Protein AF-T2CYY9-F1 (afdb_monomer_lite)

Structure (mmCIF, N/CA/C/O backbone):
data_AF-T2CYY9-F1
#
_entry.id   AF-T2CYY9-F1
#
loop_
_atom_site.group_PDB
_atom_site.id
_atom_site.type_symbol
_atom_site.label_atom_id
_atom_site.label_alt_id
_atom_site.label_comp_id
_atom_site.label_asym_id
_atom_site.label_entity_id
_atom_site.label_seq_id
_atom_site.pdbx_PDB_ins_code
_atom_site.Cartn_x
_atom_site.Cartn_y
_atom_site.Cartn_z
_atom_site.occupancy
_atom_site.B_iso_or_equiv
_atom_site.auth_seq_id
_atom_site.auth_comp_id
_atom_site.auth_asym_id
_atom_site.auth_atom_id
_atom_site.pdbx_PDB_model_num
ATOM 1 N N . ARG A 1 1 ? -8.249 10.141 4.565 1.00 97.56 1 ARG A N 1
ATOM 2 C CA . ARG A 1 1 ? -9.560 9.735 5.130 1.00 97.56 1 ARG A CA 1
ATOM 3 C C . ARG A 1 1 ? -10.503 10.917 5.007 1.00 97.56 1 ARG A C 1
ATOM 5 O O . ARG A 1 1 ? -10.070 12.023 5.303 1.00 97.56 1 ARG A O 1
ATOM 12 N N . VAL A 1 2 ? -11.726 10.693 4.539 1.00 98.56 2 VAL A N 1
ATOM 13 C CA . VAL A 1 2 ? -12.717 11.752 4.297 1.00 98.56 2 VAL A CA 1
ATOM 14 C C . VAL A 1 2 ? -13.946 11.464 5.151 1.00 98.56 2 VAL A C 1
ATOM 16 O O . VAL A 1 2 ? -14.343 10.303 5.262 1.00 98.56 2 VAL A O 1
ATOM 19 N N . ASN A 1 3 ? -14.503 12.487 5.795 1.00 98.56 3 ASN A N 1
ATOM 20 C CA . ASN A 1 3 ? -15.784 12.384 6.485 1.00 98.56 3 ASN A CA 1
ATOM 21 C C . ASN A 1 3 ? -16.925 12.408 5.441 1.00 98.56 3 ASN A C 1
ATOM 23 O O . ASN A 1 3 ? -16.978 13.359 4.661 1.00 98.56 3 ASN A O 1
ATOM 27 N N . PRO A 1 4 ? -17.826 11.407 5.404 1.00 98.38 4 PRO A N 1
ATOM 28 C CA . PRO A 1 4 ? -18.883 11.333 4.392 1.00 98.38 4 PRO A CA 1
ATOM 29 C C . PRO A 1 4 ? -19.996 12.380 4.555 1.00 98.38 4 PRO A C 1
ATOM 31 O O . PRO A 1 4 ? -20.663 12.691 3.577 1.00 98.38 4 PRO A O 1
ATOM 34 N N . GLU A 1 5 ? -20.202 12.930 5.754 1.00 98.62 5 GLU A N 1
ATOM 35 C CA . GLU A 1 5 ? -21.242 13.932 6.026 1.00 98.62 5 GLU A CA 1
ATOM 36 C C . GLU A 1 5 ? -20.770 15.350 5.686 1.00 98.62 5 GLU A C 1
ATOM 38 O O . GLU A 1 5 ? -21.512 16.133 5.103 1.00 98.62 5 GLU A O 1
ATOM 43 N N . SER A 1 6 ? -19.528 15.688 6.052 1.00 98.44 6 SER A N 1
ATOM 44 C CA . SER A 1 6 ? -18.996 17.054 5.920 1.00 98.44 6 SER A CA 1
ATOM 45 C C . SER A 1 6 ? -18.009 17.245 4.772 1.00 98.44 6 SER A C 1
ATOM 47 O O . SER A 1 6 ? -17.651 18.376 4.455 1.00 98.44 6 SER A O 1
ATOM 49 N N . GLY A 1 7 ? -17.501 16.158 4.186 1.00 98.38 7 GLY A N 1
ATOM 50 C CA . GLY A 1 7 ? -16.444 16.202 3.175 1.00 98.38 7 GLY A CA 1
ATOM 51 C C . GLY A 1 7 ? -15.062 16.571 3.723 1.00 98.38 7 GLY A C 1
ATOM 52 O O . GLY A 1 7 ? -14.112 16.685 2.948 1.00 98.38 7 GLY A O 1
ATOM 53 N N . SER A 1 8 ? -14.901 16.742 5.041 1.00 98.56 8 SER A N 1
ATOM 54 C CA . SER A 1 8 ? -13.603 17.101 5.613 1.00 98.56 8 SER A CA 1
ATOM 55 C C . SER A 1 8 ? -12.569 15.996 5.377 1.00 98.56 8 SER A C 1
ATOM 57 O O . SER A 1 8 ? -12.825 14.809 5.602 1.00 98.56 8 SER A O 1
ATOM 59 N N . ALA A 1 9 ? -11.383 16.384 4.906 1.00 98.56 9 ALA A N 1
ATOM 60 C CA . ALA A 1 9 ? -10.315 15.464 4.545 1.00 98.56 9 ALA A CA 1
ATOM 61 C C . ALA A 1 9 ? -9.134 15.572 5.515 1.00 98.56 9 ALA A C 1
ATOM 63 O O . ALA A 1 9 ? -8.692 16.661 5.871 1.00 98.56 9 ALA A O 1
ATOM 64 N N . LYS A 1 10 ? -8.591 14.416 5.904 1.00 98.44 10 LYS A N 1
ATOM 65 C CA . LYS A 1 10 ? -7.336 14.297 6.650 1.00 98.44 10 LYS A CA 1
ATOM 66 C C . LYS A 1 10 ? -6.369 13.378 5.914 1.00 98.44 10 LYS A C 1
ATOM 68 O O . LYS A 1 10 ? -6.705 12.220 5.623 1.00 98.44 10 LYS A O 1
ATOM 73 N N . THR A 1 11 ? -5.147 13.856 5.703 1.00 98.62 11 THR A N 1
ATOM 74 C CA . THR A 1 11 ? -3.998 13.004 5.383 1.00 98.62 11 THR A CA 1
ATOM 75 C C . THR A 1 11 ? -3.635 12.211 6.633 1.00 98.62 11 THR A C 1
ATOM 77 O O . THR A 1 11 ? -3.124 12.764 7.600 1.00 98.62 11 THR A O 1
ATOM 80 N N . VAL A 1 12 ? -3.978 10.921 6.644 1.00 98.62 12 VAL A N 1
ATOM 81 C CA . VAL A 1 12 ? -3.671 10.021 7.772 1.00 98.62 12 VAL A CA 1
ATOM 82 C C . VAL A 1 12 ? -2.196 9.635 7.750 1.00 98.62 12 VAL A C 1
ATOM 84 O O . VAL A 1 12 ? -1.567 9.528 8.792 1.00 98.62 12 VAL A O 1
ATOM 87 N N . PHE A 1 13 ? -1.649 9.430 6.554 1.00 98.69 13 PHE A N 1
ATOM 88 C CA . PHE A 1 13 ? -0.273 9.013 6.343 1.00 98.69 13 PHE A CA 1
ATOM 89 C C . PHE A 1 13 ? 0.129 9.280 4.896 1.00 98.69 13 PHE A C 1
ATOM 91 O O . PHE A 1 13 ? -0.722 9.258 4.003 1.00 98.69 13 PHE A O 1
ATOM 98 N N . GLN A 1 14 ? 1.423 9.479 4.677 1.00 98.75 14 GLN A N 1
ATOM 99 C CA . GLN A 1 14 ? 2.041 9.514 3.360 1.00 98.75 14 GLN A CA 1
ATOM 100 C C . GLN A 1 14 ? 3.126 8.440 3.340 1.00 98.75 14 GLN A C 1
ATOM 102 O O . GLN A 1 14 ? 4.032 8.466 4.172 1.00 98.75 14 GLN A O 1
ATOM 107 N N . VAL A 1 15 ? 3.015 7.475 2.424 1.00 98.69 15 VAL A N 1
ATOM 108 C CA . VAL A 1 15 ? 4.024 6.419 2.281 1.00 98.69 15 VAL A CA 1
ATOM 109 C C . VAL A 1 15 ? 5.322 7.075 1.792 1.00 98.69 15 VAL A C 1
ATOM 111 O O . VAL A 1 15 ? 5.301 7.700 0.729 1.00 98.69 15 VAL A O 1
ATOM 114 N N . PRO A 1 16 ? 6.430 6.991 2.549 1.00 98.50 16 PRO A N 1
ATOM 115 C CA . PRO A 1 16 ? 7.681 7.625 2.154 1.00 98.50 16 PRO A CA 1
ATOM 116 C C . PRO A 1 16 ? 8.279 6.922 0.931 1.00 98.50 16 PRO A C 1
ATOM 118 O O . PRO A 1 16 ? 8.062 5.728 0.738 1.00 98.50 16 PRO A O 1
ATOM 121 N N . GLU A 1 17 ? 9.056 7.664 0.140 1.00 98.50 17 GLU A N 1
ATOM 122 C CA . GLU A 1 17 ? 9.879 7.138 -0.966 1.00 98.50 17 GLU A CA 1
ATOM 123 C C . GLU A 1 17 ? 9.109 6.472 -2.120 1.00 98.50 17 GLU A C 1
ATOM 125 O O . GLU A 1 17 ? 9.706 5.769 -2.937 1.00 98.50 17 GLU A O 1
ATOM 130 N N . ILE A 1 18 ? 7.799 6.716 -2.227 1.00 98.75 18 ILE A N 1
ATOM 131 C CA . ILE A 1 18 ? 7.042 6.346 -3.426 1.00 98.75 18 ILE A CA 1
ATOM 132 C C . ILE A 1 18 ? 7.634 7.073 -4.635 1.00 98.75 18 ILE A C 1
ATOM 134 O O . ILE A 1 18 ? 7.750 8.299 -4.643 1.00 98.75 18 ILE A O 1
ATOM 138 N N . VAL A 1 19 ? 7.975 6.298 -5.661 1.00 98.81 19 VAL A N 1
ATOM 139 C CA . VAL A 1 19 ? 8.369 6.801 -6.978 1.00 98.81 19 VAL A CA 1
ATOM 140 C C . VAL A 1 19 ? 7.132 6.805 -7.866 1.00 98.81 19 VAL A C 1
ATOM 142 O O . VAL A 1 19 ? 6.446 5.792 -7.976 1.00 98.81 19 VAL A O 1
ATOM 145 N N . SER A 1 20 ? 6.844 7.942 -8.489 1.00 98.62 20 SER A N 1
ATOM 146 C CA . SER A 1 20 ? 5.767 8.098 -9.464 1.00 98.62 20 SER A CA 1
ATOM 147 C C . SER A 1 20 ? 6.246 9.052 -10.548 1.00 98.62 20 SER A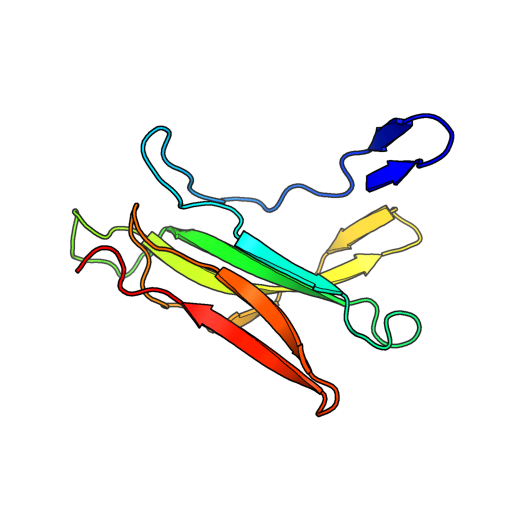 C 1
ATOM 149 O O . SER A 1 20 ? 6.800 10.110 -10.242 1.00 98.62 20 SER A O 1
ATOM 151 N N . ASP A 1 21 ? 6.079 8.646 -11.800 1.00 98.62 21 ASP A N 1
ATOM 152 C CA . ASP A 1 21 ? 6.452 9.433 -12.966 1.00 98.62 21 ASP A CA 1
ATOM 153 C C . ASP A 1 21 ? 5.230 10.198 -13.493 1.00 98.62 21 ASP A C 1
ATOM 155 O O . ASP A 1 21 ? 4.120 9.670 -13.520 1.00 98.62 21 ASP A O 1
ATOM 159 N N . ALA A 1 22 ? 5.420 11.441 -13.946 1.00 98.38 22 ALA A N 1
ATOM 160 C CA . ALA A 1 22 ? 4.317 12.269 -14.449 1.00 98.38 22 ALA A CA 1
ATOM 161 C C . ALA A 1 22 ? 3.646 11.691 -15.713 1.00 98.38 22 ALA A C 1
ATOM 163 O O . ALA A 1 22 ? 2.486 11.990 -15.988 1.00 98.38 22 ALA A O 1
ATOM 164 N N . ASP A 1 23 ? 4.381 10.880 -16.474 1.00 98.00 23 ASP A N 1
ATOM 165 C CA . ASP A 1 23 ? 3.949 10.166 -17.676 1.00 98.00 23 ASP A CA 1
ATOM 166 C C . ASP A 1 23 ? 3.641 8.679 -17.411 1.00 98.00 23 ASP A C 1
ATOM 168 O O . ASP A 1 23 ? 3.463 7.923 -18.361 1.00 98.00 23 ASP A O 1
ATOM 172 N N . GLY A 1 24 ? 3.605 8.245 -16.145 1.00 98.12 24 GLY A N 1
ATOM 173 C CA . GLY A 1 24 ? 3.469 6.840 -15.764 1.00 98.12 24 GLY A CA 1
ATOM 174 C C . GLY A 1 24 ? 2.192 6.499 -14.993 1.00 98.12 24 GLY A C 1
ATOM 175 O O . GLY A 1 24 ? 1.469 7.346 -14.475 1.00 98.12 24 GLY A O 1
ATOM 176 N N . GLN A 1 25 ? 1.942 5.197 -14.888 1.00 98.62 25 GLN A N 1
ATOM 177 C CA . GLN A 1 25 ? 0.893 4.563 -14.084 1.00 98.62 25 GLN A CA 1
ATOM 178 C C . GLN A 1 25 ? 1.443 3.992 -12.762 1.00 98.62 25 GLN A C 1
ATOM 180 O O . GLN A 1 25 ? 0.753 3.250 -12.062 1.00 98.62 25 GLN A O 1
ATOM 185 N N . ASN A 1 26 ? 2.704 4.286 -12.437 1.00 98.62 26 ASN A N 1
ATOM 186 C CA . ASN A 1 26 ? 3.397 3.840 -11.233 1.00 98.62 26 ASN A CA 1
ATOM 187 C C . ASN A 1 26 ? 3.198 4.808 -10.052 1.00 98.62 26 ASN A C 1
ATOM 189 O O . ASN A 1 26 ? 2.816 5.968 -10.215 1.00 98.62 26 ASN A O 1
ATOM 193 N N . GLY A 1 27 ? 3.446 4.326 -8.834 1.00 98.81 27 GLY A N 1
ATOM 194 C CA . GLY A 1 27 ? 3.205 5.091 -7.610 1.00 98.81 27 GLY A CA 1
ATOM 195 C C . GLY A 1 27 ? 2.688 4.218 -6.474 1.00 98.81 27 GLY A C 1
ATOM 196 O O . GLY A 1 27 ? 3.071 3.057 -6.343 1.00 98.81 27 GLY A O 1
ATOM 197 N N . LEU A 1 28 ? 1.813 4.776 -5.635 1.00 98.88 28 LEU A N 1
ATOM 198 C CA . LEU A 1 28 ? 1.050 4.001 -4.655 1.00 98.88 28 LEU A CA 1
ATOM 199 C C . LEU A 1 28 ? -0.124 3.310 -5.364 1.00 98.88 28 LEU A C 1
ATOM 201 O O . LEU A 1 28 ? -0.906 3.978 -6.034 1.00 98.88 28 LEU A O 1
ATOM 205 N N . LEU A 1 29 ? -0.250 1.993 -5.202 1.00 98.88 29 LEU A N 1
ATOM 206 C CA . LEU A 1 29 ? -1.185 1.164 -5.964 1.00 98.88 29 LEU A CA 1
ATOM 207 C C . LEU A 1 29 ? -2.141 0.401 -5.038 1.00 98.88 29 LEU A C 1
ATOM 209 O O . LEU A 1 29 ? -3.209 0.901 -4.685 1.00 98.88 29 LEU A O 1
ATOM 213 N N . GLY A 1 30 ? -1.773 -0.817 -4.640 1.00 98.81 30 GLY A N 1
ATOM 214 C CA . GLY A 1 30 ? -2.612 -1.678 -3.819 1.00 98.81 30 GLY A CA 1
ATOM 215 C C . GLY A 1 30 ? -2.943 -1.027 -2.485 1.00 98.81 30 GLY A C 1
ATOM 216 O O . GLY A 1 30 ? -2.094 -0.374 -1.882 1.00 98.81 30 GLY A O 1
ATOM 217 N N . PHE A 1 31 ? -4.172 -1.227 -2.015 1.00 98.88 31 PHE A N 1
ATOM 218 C CA . PHE A 1 31 ? -4.617 -0.770 -0.704 1.00 98.88 31 PHE A CA 1
ATOM 219 C C . PHE A 1 31 ? -5.760 -1.651 -0.193 1.00 98.88 31 PHE A C 1
ATOM 221 O O . PHE A 1 31 ? -6.835 -1.692 -0.791 1.00 98.88 31 PHE A O 1
ATOM 228 N N . ALA A 1 32 ? -5.538 -2.334 0.929 1.00 98.94 32 ALA A N 1
ATOM 229 C CA . ALA A 1 32 ? -6.564 -3.103 1.623 1.00 98.94 32 ALA A CA 1
ATOM 230 C C . ALA A 1 32 ? -6.394 -3.016 3.141 1.00 98.94 32 ALA A C 1
ATOM 232 O O . ALA A 1 32 ? -5.278 -3.007 3.660 1.00 98.94 32 ALA A O 1
ATOM 233 N N . PHE A 1 33 ? -7.514 -3.017 3.858 1.00 98.88 33 PHE A N 1
ATOM 234 C CA . PHE A 1 33 ? -7.534 -3.292 5.290 1.00 98.88 33 PHE A CA 1
ATOM 235 C C . PHE A 1 33 ? -7.528 -4.802 5.529 1.00 98.88 33 PHE A C 1
ATOM 237 O O . PHE A 1 33 ? -8.073 -5.565 4.729 1.00 98.88 33 PHE A O 1
ATOM 244 N N . HIS A 1 34 ? -6.957 -5.237 6.650 1.00 98.75 34 HIS A N 1
ATOM 245 C CA . HIS A 1 34 ? -7.218 -6.585 7.147 1.00 98.75 34 HIS A CA 1
ATOM 246 C C . HIS A 1 34 ? -8.731 -6.774 7.392 1.00 98.75 34 HIS A C 1
ATOM 248 O O . HIS A 1 34 ? -9.351 -5.868 7.957 1.00 98.75 34 HIS A O 1
ATOM 254 N N . PRO A 1 35 ? -9.340 -7.920 7.024 1.00 98.62 35 PRO A N 1
ATOM 255 C CA . PRO A 1 35 ? -10.785 -8.131 7.171 1.00 98.62 35 PRO A CA 1
ATOM 256 C C . PRO A 1 35 ? -11.250 -8.084 8.634 1.00 98.62 35 PRO A C 1
ATOM 258 O O . PRO A 1 35 ? -12.310 -7.543 8.930 1.00 98.62 35 PRO A O 1
ATOM 261 N N . ASP A 1 36 ? -10.428 -8.574 9.564 1.00 98.38 36 ASP A N 1
ATOM 262 C CA . ASP A 1 36 ? -10.632 -8.410 11.008 1.00 98.38 36 ASP A CA 1
ATOM 263 C C . ASP A 1 36 ? -9.764 -7.277 11.583 1.00 98.38 36 ASP A C 1
ATOM 265 O O . ASP A 1 36 ? -8.813 -7.506 12.334 1.00 98.38 36 ASP A O 1
ATOM 269 N N . PHE A 1 37 ? -10.048 -6.039 11.177 1.00 98.50 37 PHE A N 1
ATOM 270 C CA . PHE A 1 37 ? -9.226 -4.876 11.533 1.00 98.50 37 PHE A CA 1
ATOM 271 C C . PHE A 1 37 ? -9.226 -4.551 13.036 1.00 98.50 37 PHE A C 1
ATOM 273 O O . PHE A 1 37 ? -8.300 -3.916 13.539 1.00 98.50 37 PHE A O 1
ATOM 280 N N . LYS A 1 38 ? -10.259 -4.983 13.773 1.00 98.06 38 LYS A N 1
ATOM 281 C CA . LYS A 1 38 ? -10.380 -4.723 15.214 1.00 98.06 38 LYS A CA 1
ATOM 282 C C . LYS A 1 38 ? -9.288 -5.440 16.009 1.00 98.06 38 LYS A C 1
ATOM 284 O O . LYS A 1 38 ? -8.748 -4.852 16.943 1.00 98.06 38 LYS A O 1
ATOM 289 N N . HIS A 1 39 ? -8.975 -6.680 15.639 1.00 98.31 39 HIS A N 1
ATOM 290 C CA . HIS A 1 39 ? -7.936 -7.473 16.300 1.00 98.31 39 HIS A CA 1
ATOM 291 C C . HIS A 1 39 ? -6.601 -7.422 15.548 1.00 98.31 39 HIS A C 1
ATOM 293 O O . HIS A 1 39 ? -5.547 -7.581 16.156 1.00 98.31 39 HIS A O 1
ATOM 299 N N . ASN A 1 40 ? -6.634 -7.134 14.244 1.00 98.38 40 ASN A N 1
ATOM 300 C CA . ASN A 1 40 ? -5.463 -7.057 13.377 1.00 98.38 40 ASN A CA 1
ATOM 301 C C . ASN A 1 40 ? -5.465 -5.702 12.649 1.00 98.38 40 ASN A C 1
ATOM 303 O O . ASN A 1 40 ? -5.898 -5.638 11.497 1.00 98.38 40 ASN A O 1
ATOM 307 N N . PRO A 1 41 ? -5.022 -4.603 13.290 1.00 98.50 41 PRO A N 1
ATOM 308 C CA . PRO A 1 41 ? -5.128 -3.248 12.746 1.00 98.50 41 PRO A CA 1
ATOM 309 C C . PRO A 1 41 ? -4.080 -2.996 11.653 1.00 98.50 41 PRO A C 1
ATOM 311 O O . PRO A 1 41 ? -3.237 -2.107 11.759 1.00 98.50 41 PRO A O 1
ATOM 314 N N . TYR A 1 42 ? -4.102 -3.806 10.599 1.00 98.88 42 TYR A N 1
ATOM 315 C CA . TYR A 1 42 ? -3.154 -3.765 9.500 1.00 98.88 42 TYR A CA 1
ATOM 316 C C . TYR A 1 42 ? -3.783 -3.193 8.240 1.00 98.88 42 TYR A C 1
ATOM 318 O O . TYR A 1 42 ? -4.930 -3.495 7.899 1.00 98.88 42 TYR A O 1
ATOM 326 N N . ILE A 1 43 ? -2.979 -2.421 7.517 1.00 98.88 43 ILE A N 1
ATOM 327 C CA . ILE A 1 43 ? -3.202 -2.164 6.098 1.00 98.88 43 ILE A CA 1
ATOM 328 C C . ILE A 1 43 ? -2.116 -2.846 5.284 1.00 98.88 43 ILE A C 1
ATOM 330 O O . ILE A 1 43 ? -0.976 -2.988 5.731 1.00 98.88 43 ILE A O 1
ATOM 334 N N . TYR A 1 44 ? -2.486 -3.226 4.074 1.00 98.94 44 TYR A N 1
ATOM 335 C CA . TYR A 1 44 ? -1.613 -3.790 3.064 1.00 98.94 44 TYR A CA 1
ATOM 336 C C . TYR A 1 44 ? -1.611 -2.835 1.887 1.00 98.94 44 TYR A C 1
ATOM 338 O O . TYR A 1 44 ? -2.678 -2.440 1.414 1.00 98.94 44 TYR A O 1
ATOM 346 N N . ILE A 1 45 ? -0.421 -2.466 1.433 1.00 98.94 45 ILE A N 1
ATOM 347 C CA . ILE A 1 45 ? -0.240 -1.661 0.235 1.00 98.94 45 ILE A CA 1
ATOM 348 C C . ILE A 1 45 ? 0.640 -2.381 -0.766 1.00 98.94 45 ILE A C 1
ATOM 350 O O . ILE A 1 45 ? 1.428 -3.249 -0.389 1.00 98.94 45 ILE A O 1
ATOM 354 N N . SER A 1 46 ? 0.537 -1.983 -2.028 1.00 98.94 46 SER A N 1
ATOM 355 C CA . SER A 1 46 ? 1.657 -2.113 -2.949 1.00 98.94 46 SER A CA 1
ATOM 356 C C . SER A 1 46 ? 2.073 -0.737 -3.448 1.00 98.94 46 SER A C 1
ATOM 358 O O . SER A 1 46 ? 1.255 0.181 -3.523 1.00 98.94 46 SER A O 1
ATOM 360 N N . GLY A 1 47 ? 3.352 -0.572 -3.756 1.00 98.88 47 GLY A N 1
ATOM 361 C CA . GLY A 1 47 ? 3.843 0.679 -4.312 1.00 98.88 47 GLY A CA 1
ATOM 362 C C . GLY A 1 47 ? 5.149 0.513 -5.059 1.00 98.88 47 GLY A C 1
ATOM 363 O O . GLY A 1 47 ? 5.855 -0.481 -4.879 1.00 98.88 47 GLY A O 1
ATOM 364 N N . THR A 1 48 ? 5.444 1.494 -5.899 1.00 98.94 48 THR A N 1
ATOM 365 C CA . THR A 1 48 ? 6.690 1.593 -6.650 1.00 98.94 48 THR A CA 1
ATOM 366 C C . THR A 1 48 ? 7.757 2.279 -5.806 1.00 98.94 48 THR A C 1
ATOM 368 O O . THR A 1 48 ? 7.564 3.388 -5.308 1.00 98.94 48 THR A O 1
ATOM 371 N N . PHE A 1 49 ? 8.899 1.613 -5.668 1.00 98.88 49 PHE A N 1
ATOM 372 C CA . PHE A 1 49 ? 10.075 2.094 -4.951 1.00 98.88 49 PHE A CA 1
ATOM 373 C C . PHE A 1 49 ? 11.308 1.907 -5.831 1.00 98.88 49 PHE A C 1
ATOM 375 O O . PHE A 1 49 ? 11.338 1.036 -6.703 1.00 98.88 49 PHE A O 1
ATOM 382 N N . LYS A 1 50 ? 12.366 2.677 -5.575 1.00 98.75 50 LYS A N 1
ATOM 383 C CA . LYS A 1 50 ? 13.648 2.466 -6.251 1.00 98.75 50 LYS A CA 1
ATOM 384 C C . LYS A 1 50 ? 14.168 1.049 -5.979 1.00 98.75 50 LYS A C 1
ATOM 386 O O . LYS A 1 50 ? 14.132 0.567 -4.844 1.00 98.75 50 LYS A O 1
ATOM 391 N N . ASN A 1 51 ? 14.682 0.380 -7.008 1.00 98.69 51 ASN A N 1
ATOM 392 C CA . ASN A 1 51 ? 15.375 -0.892 -6.850 1.00 98.69 51 ASN A CA 1
ATOM 393 C C . ASN A 1 51 ? 16.892 -0.649 -6.796 1.00 98.69 51 ASN A C 1
ATOM 395 O O . ASN A 1 51 ? 17.509 -0.439 -7.839 1.00 98.69 51 ASN A O 1
ATOM 399 N N . PRO A 1 52 ? 17.534 -0.703 -5.612 1.00 97.69 52 PRO A N 1
ATOM 400 C CA . PRO A 1 52 ? 18.974 -0.465 -5.500 1.00 97.69 52 PRO A CA 1
ATOM 401 C C . PRO A 1 52 ? 19.820 -1.548 -6.185 1.00 97.69 52 PRO A C 1
ATOM 403 O O . PRO A 1 52 ? 21.017 -1.353 -6.367 1.00 97.69 52 PRO A O 1
ATOM 406 N N . LYS A 1 53 ? 19.215 -2.687 -6.548 1.00 97.81 53 LYS A N 1
ATOM 407 C CA . LYS A 1 53 ? 19.868 -3.789 -7.264 1.00 97.81 53 LYS A CA 1
ATOM 408 C C . LYS A 1 53 ? 19.623 -3.748 -8.773 1.00 97.81 53 LYS A C 1
ATOM 410 O O . LYS A 1 53 ? 20.142 -4.617 -9.468 1.00 97.81 53 LYS A O 1
ATOM 415 N N . SER A 1 54 ? 18.823 -2.803 -9.279 1.00 97.44 54 SER A N 1
ATOM 416 C CA . SER A 1 54 ? 18.582 -2.729 -10.719 1.00 97.44 54 SER A CA 1
ATOM 417 C C . SER A 1 54 ? 19.854 -2.309 -11.449 1.00 97.44 54 SER A C 1
ATOM 419 O O . SER A 1 54 ? 20.505 -1.328 -11.088 1.00 97.44 54 SER A O 1
ATOM 42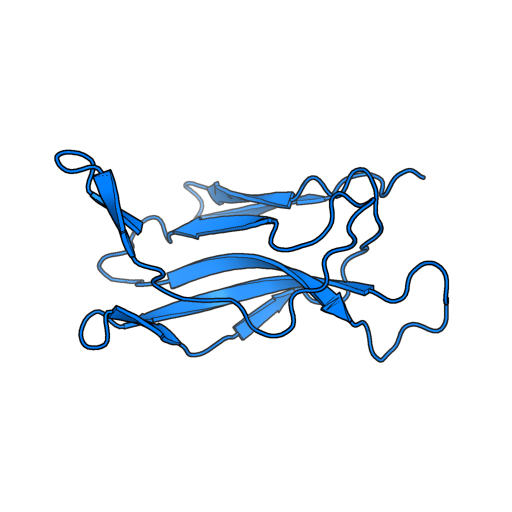1 N N . THR A 1 55 ? 20.202 -3.074 -12.479 1.00 97.00 55 THR A N 1
ATOM 422 C CA . THR A 1 55 ? 21.266 -2.758 -13.436 1.00 97.00 55 THR A CA 1
ATOM 423 C C . THR A 1 55 ? 20.709 -2.209 -14.751 1.00 97.00 55 THR A C 1
ATOM 425 O O . THR A 1 55 ? 21.473 -1.670 -15.551 1.00 97.00 55 THR A O 1
ATOM 428 N N . ASP A 1 56 ? 19.393 -2.310 -14.962 1.00 96.12 56 ASP A N 1
ATOM 429 C CA . ASP A 1 56 ? 18.690 -1.777 -16.126 1.00 96.12 56 ASP A CA 1
ATOM 430 C C . ASP A 1 56 ? 18.203 -0.353 -15.827 1.00 96.12 56 ASP A C 1
ATOM 432 O O . ASP A 1 56 ? 17.400 -0.119 -14.921 1.00 96.12 56 ASP A O 1
ATOM 436 N N . LYS A 1 57 ? 18.704 0.615 -16.599 1.00 95.25 57 LYS A N 1
ATOM 437 C CA . LYS A 1 57 ? 18.337 2.029 -16.452 1.00 95.25 57 LYS A CA 1
ATOM 438 C C . LYS A 1 57 ? 16.906 2.314 -16.906 1.00 95.25 57 LYS A C 1
ATOM 440 O O . LYS A 1 57 ? 16.319 3.267 -16.404 1.00 95.25 57 LYS A O 1
ATOM 445 N N . GLU A 1 58 ? 16.355 1.493 -17.798 1.00 96.31 58 GLU A N 1
ATOM 446 C CA . GLU A 1 58 ? 14.979 1.626 -18.288 1.00 96.31 58 GLU A CA 1
ATOM 447 C C . GLU A 1 58 ? 13.961 1.064 -17.285 1.00 96.31 58 GLU A C 1
ATOM 449 O O . GLU A 1 58 ? 12.794 1.448 -17.296 1.00 96.31 58 GLU A O 1
ATOM 454 N N . LEU A 1 59 ? 14.402 0.184 -16.377 1.00 97.12 59 LEU A N 1
ATOM 455 C CA . LEU A 1 59 ? 13.589 -0.399 -15.307 1.00 97.12 59 LEU A CA 1
ATOM 456 C C . LEU A 1 59 ? 14.276 -0.222 -13.936 1.00 97.12 59 LEU A C 1
ATOM 458 O O . LEU A 1 59 ? 14.702 -1.195 -13.303 1.00 97.12 59 LEU A O 1
ATOM 462 N N . PRO A 1 60 ? 14.397 1.020 -13.428 1.00 98.44 60 PRO A N 1
ATOM 463 C CA . PRO A 1 60 ? 15.160 1.310 -12.210 1.00 98.44 60 PRO A CA 1
ATOM 464 C C . PRO A 1 60 ? 14.400 0.987 -10.911 1.00 98.44 60 PRO A C 1
ATOM 466 O O . PRO A 1 60 ? 14.950 1.118 -9.813 1.00 98.44 60 PRO A O 1
ATOM 469 N N . ASN A 1 61 ? 13.129 0.597 -11.013 1.00 98.81 61 ASN A N 1
ATOM 470 C CA . ASN A 1 61 ? 12.201 0.493 -9.893 1.00 98.81 61 ASN A CA 1
ATOM 471 C C . ASN A 1 61 ? 11.800 -0.961 -9.606 1.00 98.81 61 ASN A C 1
ATOM 473 O O . ASN A 1 61 ? 12.066 -1.880 -10.374 1.00 98.81 61 ASN A O 1
ATOM 477 N N . GLN A 1 62 ? 11.159 -1.162 -8.462 1.00 98.88 62 GLN A N 1
ATOM 478 C CA . GLN A 1 62 ? 10.513 -2.404 -8.051 1.00 98.88 62 GLN A CA 1
ATOM 479 C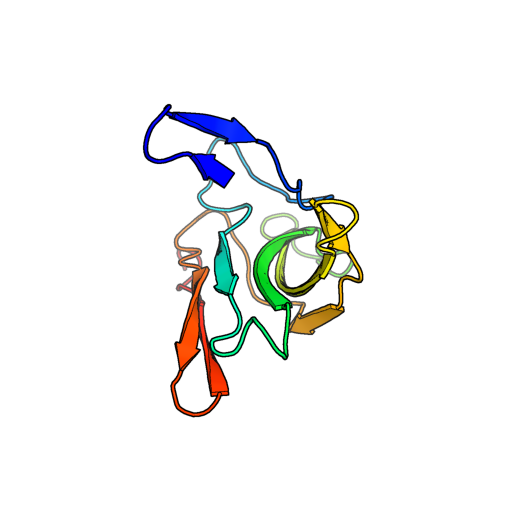 C . GLN A 1 62 ? 9.153 -2.080 -7.444 1.00 98.88 62 GLN A C 1
ATOM 481 O O . GLN A 1 62 ? 8.968 -1.020 -6.839 1.00 98.88 62 GLN A O 1
ATOM 486 N N . THR A 1 63 ? 8.223 -3.022 -7.528 1.00 98.94 63 THR A N 1
ATOM 487 C CA . THR A 1 63 ? 7.020 -2.991 -6.702 1.00 98.94 63 THR A CA 1
ATOM 488 C C . THR A 1 63 ? 7.273 -3.748 -5.399 1.00 98.94 63 THR A C 1
ATOM 490 O O . THR A 1 63 ? 7.893 -4.813 -5.380 1.00 98.94 63 THR A O 1
ATOM 493 N N . ILE A 1 64 ? 6.791 -3.193 -4.288 1.00 98.94 64 ILE A N 1
ATOM 494 C CA . ILE A 1 64 ? 6.837 -3.832 -2.970 1.00 98.94 64 ILE A CA 1
ATOM 495 C C . ILE A 1 64 ? 5.417 -3.935 -2.430 1.00 98.94 64 ILE A C 1
ATOM 497 O O . ILE A 1 64 ? 4.711 -2.930 -2.374 1.00 98.94 64 ILE A O 1
ATOM 501 N N . ILE A 1 65 ? 5.017 -5.134 -1.998 1.00 98.94 65 ILE A N 1
ATOM 502 C CA . ILE A 1 65 ? 3.835 -5.352 -1.162 1.00 98.94 65 ILE A CA 1
ATOM 503 C C . ILE A 1 65 ? 4.273 -5.219 0.297 1.00 98.94 65 ILE A C 1
ATOM 505 O O . ILE A 1 65 ? 5.108 -5.990 0.776 1.00 98.94 65 ILE A O 1
ATOM 509 N N . ARG A 1 66 ? 3.706 -4.249 1.013 1.00 98.94 66 ARG A N 1
ATOM 510 C CA . ARG A 1 66 ? 4.110 -3.866 2.371 1.00 98.94 66 ARG A CA 1
ATOM 511 C C . ARG A 1 66 ? 2.906 -3.801 3.298 1.00 98.94 66 ARG A C 1
ATOM 513 O O . ARG A 1 66 ? 1.832 -3.345 2.916 1.00 98.94 66 ARG A O 1
ATOM 520 N N . ARG A 1 67 ? 3.100 -4.217 4.546 1.00 98.88 67 ARG A N 1
ATOM 521 C CA . ARG A 1 67 ? 2.129 -4.058 5.629 1.00 98.88 67 ARG A CA 1
ATOM 522 C C . ARG A 1 67 ? 2.512 -2.878 6.517 1.00 98.88 67 ARG A C 1
ATOM 524 O O . ARG A 1 67 ? 3.685 -2.727 6.850 1.00 98.88 67 ARG A O 1
ATOM 531 N N . TYR A 1 68 ? 1.524 -2.112 6.967 1.00 98.94 68 TYR A N 1
ATOM 532 C CA . TYR A 1 68 ? 1.662 -1.161 8.073 1.00 98.94 68 TYR A CA 1
ATOM 533 C C . TYR A 1 68 ? 0.675 -1.490 9.190 1.00 98.94 68 TYR A C 1
ATOM 535 O O . TYR A 1 68 ? -0.363 -2.107 8.954 1.00 98.94 68 TYR A O 1
ATOM 543 N N . THR A 1 69 ? 0.986 -1.043 10.404 1.00 98.88 69 THR A N 1
ATOM 544 C CA . THR A 1 69 ? 0.091 -1.119 11.564 1.00 98.88 69 THR A CA 1
ATOM 545 C C . THR A 1 69 ? -0.533 0.246 11.811 1.00 98.88 69 THR A C 1
ATOM 547 O O . THR A 1 69 ? 0.171 1.249 11.860 1.00 98.88 69 THR A O 1
ATOM 550 N N . TYR A 1 70 ? -1.852 0.299 11.958 1.00 98.81 70 TYR A N 1
ATOM 551 C CA . TYR A 1 70 ? -2.566 1.508 12.340 1.00 98.81 70 TYR A CA 1
ATOM 552 C C . TYR A 1 70 ? -2.481 1.726 13.845 1.00 98.81 70 TYR A C 1
ATOM 554 O O . TYR A 1 70 ? -2.813 0.838 14.633 1.00 98.81 70 TYR A O 1
ATOM 562 N N . ASN A 1 71 ? -2.098 2.934 14.240 1.00 98.56 71 ASN A N 1
ATOM 563 C CA . ASN A 1 71 ? -2.099 3.358 15.627 1.00 98.56 71 ASN A CA 1
ATOM 564 C C . ASN A 1 71 ? -3.265 4.324 15.854 1.00 98.56 71 ASN A C 1
ATOM 566 O O . ASN A 1 71 ? -3.259 5.460 15.383 1.00 98.56 71 ASN A O 1
ATOM 570 N N . LYS A 1 72 ? -4.285 3.867 16.589 1.00 97.81 72 LYS A N 1
ATOM 571 C CA . LYS A 1 72 ? -5.489 4.663 16.866 1.00 97.81 72 LYS A CA 1
ATOM 572 C C . LYS A 1 72 ? -5.201 5.888 17.740 1.00 97.81 72 LYS A C 1
ATOM 574 O O . LYS A 1 72 ? -5.894 6.888 17.598 1.00 97.81 72 LYS A O 1
ATOM 579 N N . THR A 1 73 ? -4.209 5.812 18.627 1.00 98.25 73 THR A N 1
ATOM 580 C CA . THR A 1 73 ? -3.868 6.900 19.554 1.00 98.25 73 THR A CA 1
ATOM 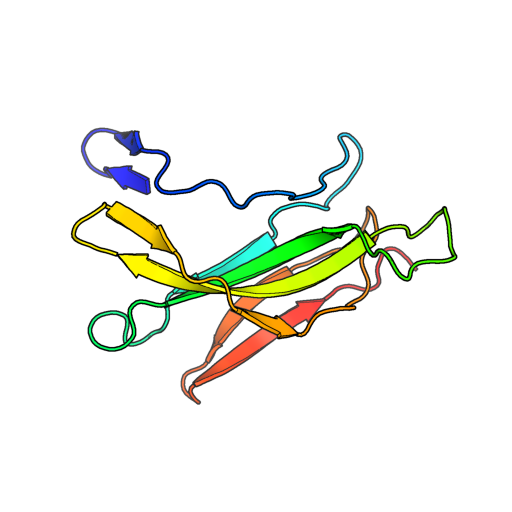581 C C . THR A 1 73 ? -3.241 8.078 18.817 1.00 98.25 73 THR A C 1
ATOM 583 O O . THR A 1 73 ? -3.578 9.224 19.092 1.0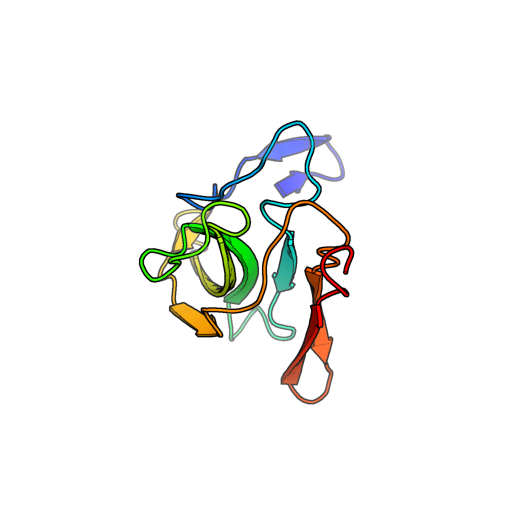0 98.25 73 THR A O 1
ATOM 586 N N . THR A 1 74 ? -2.354 7.802 17.861 1.00 98.12 74 THR A N 1
ATOM 587 C CA . THR A 1 74 ? -1.671 8.829 17.058 1.00 98.12 74 THR A CA 1
ATOM 588 C C . THR A 1 74 ? -2.368 9.116 15.725 1.00 98.12 74 THR A C 1
ATOM 590 O O . THR A 1 74 ? -2.022 10.084 15.052 1.00 98.12 74 THR A O 1
ATOM 593 N N . ASP A 1 75 ? -3.369 8.310 15.357 1.00 98.25 75 ASP A N 1
ATOM 594 C CA . ASP A 1 75 ? -4.139 8.404 14.112 1.00 98.25 75 ASP A CA 1
ATOM 595 C C . ASP A 1 75 ? -3.243 8.443 12.861 1.00 98.25 75 ASP A C 1
ATOM 597 O O . ASP A 1 75 ? -3.382 9.310 11.995 1.00 98.25 75 ASP A O 1
ATOM 601 N N . THR A 1 76 ? -2.300 7.498 12.796 1.00 98.56 76 THR A N 1
ATOM 602 C CA . THR A 1 76 ? -1.355 7.315 11.684 1.00 98.56 76 THR A CA 1
ATOM 603 C C . THR A 1 76 ? -0.992 5.837 11.496 1.00 98.56 76 THR A C 1
ATOM 605 O O . THR A 1 76 ? -1.407 4.971 12.274 1.00 98.56 76 THR A O 1
ATOM 608 N N . PHE A 1 77 ? -0.226 5.537 10.448 1.00 98.56 77 PHE A N 1
ATOM 609 C CA . PHE A 1 77 ? 0.336 4.214 10.185 1.00 98.56 77 PHE A CA 1
ATOM 610 C C . PHE A 1 77 ? 1.825 4.166 10.549 1.00 98.56 77 PHE A C 1
ATOM 612 O O . PHE A 1 77 ? 2.577 5.107 10.310 1.00 98.56 77 PHE A O 1
ATOM 619 N N . GLU A 1 78 ? 2.256 3.047 11.120 1.00 98.44 78 GLU A N 1
ATOM 620 C CA . GLU A 1 78 ? 3.610 2.820 11.630 1.00 98.44 78 GLU A CA 1
ATOM 621 C C . GLU A 1 78 ? 4.075 1.378 11.349 1.00 98.44 78 GLU A C 1
ATOM 623 O O . GLU A 1 78 ? 3.324 0.561 10.807 1.00 98.44 78 GLU A O 1
ATOM 628 N N . LYS A 1 79 ? 5.318 1.053 11.733 1.00 98.25 79 LYS A N 1
ATOM 629 C CA . LYS A 1 79 ? 5.898 -0.306 11.691 1.00 98.25 79 LYS A CA 1
ATOM 630 C C . LYS A 1 79 ? 5.782 -0.980 10.307 1.00 98.25 79 LYS A C 1
ATOM 632 O O . LYS A 1 79 ? 5.090 -1.996 10.186 1.00 98.25 79 LYS A O 1
ATOM 637 N N . PRO A 1 80 ? 6.426 -0.417 9.265 1.00 98.62 80 PRO A N 1
ATOM 638 C CA . PRO A 1 80 ? 6.440 -1.018 7.933 1.00 98.62 80 PRO A CA 1
ATOM 639 C C . PRO A 1 80 ? 7.096 -2.402 7.949 1.00 98.62 80 PRO A C 1
ATOM 641 O O . PRO A 1 80 ? 8.155 -2.577 8.550 1.00 98.62 80 PRO A O 1
ATOM 644 N N . ILE A 1 81 ? 6.491 -3.365 7.252 1.00 98.81 81 ILE A N 1
ATOM 645 C CA . ILE A 1 81 ? 7.085 -4.680 6.977 1.00 98.81 81 ILE A CA 1
ATOM 646 C C . ILE A 1 81 ? 6.878 -5.024 5.504 1.00 98.81 81 ILE A C 1
ATOM 648 O O . ILE A 1 81 ? 5.736 -5.132 5.051 1.00 98.81 81 ILE A O 1
ATOM 652 N N . ASP A 1 82 ? 7.972 -5.227 4.774 1.00 98.81 82 ASP A N 1
ATOM 653 C CA . ASP A 1 82 ? 7.940 -5.728 3.398 1.00 98.81 82 ASP A CA 1
ATOM 654 C C . ASP A 1 82 ? 7.548 -7.206 3.412 1.00 98.81 82 ASP A C 1
ATOM 656 O O . ASP A 1 82 ? 8.203 -8.026 4.052 1.00 98.81 82 ASP A O 1
ATOM 660 N N . LEU A 1 83 ? 6.451 -7.539 2.733 1.00 98.81 83 LEU A N 1
ATOM 661 C CA . LEU A 1 83 ? 5.968 -8.914 2.605 1.00 98.81 83 LEU A CA 1
ATOM 662 C C . LEU A 1 83 ? 6.568 -9.581 1.368 1.00 98.81 83 LEU A C 1
ATOM 664 O O . LEU A 1 83 ? 7.011 -10.723 1.431 1.00 98.81 83 LEU A O 1
ATOM 668 N N . ILE A 1 84 ? 6.568 -8.855 0.247 1.00 98.81 84 ILE A N 1
ATOM 669 C CA . ILE A 1 84 ? 7.164 -9.270 -1.024 1.00 98.81 84 ILE A CA 1
ATOM 670 C C . ILE A 1 84 ? 7.790 -8.030 -1.662 1.00 98.81 84 ILE A C 1
ATOM 672 O O . ILE A 1 84 ? 7.103 -7.032 -1.870 1.00 98.81 84 ILE A O 1
ATOM 676 N N . ALA A 1 85 ? 9.081 -8.095 -1.973 1.00 98.69 85 ALA A N 1
ATOM 677 C CA . ALA A 1 85 ? 9.833 -7.041 -2.653 1.00 98.69 85 ALA A CA 1
ATOM 678 C C . ALA A 1 85 ? 10.462 -7.585 -3.944 1.00 98.69 85 ALA A C 1
ATOM 680 O O . ALA A 1 85 ? 10.430 -8.790 -4.195 1.00 98.69 85 ALA A O 1
ATOM 681 N N . GLY A 1 86 ? 11.041 -6.704 -4.760 1.00 98.56 86 GLY A N 1
ATOM 682 C CA . GLY A 1 86 ? 11.676 -7.078 -6.024 1.00 98.56 86 GLY A CA 1
ATOM 683 C C . GLY A 1 86 ? 10.697 -7.494 -7.121 1.00 98.56 86 GLY A C 1
ATOM 684 O O . GLY A 1 86 ? 11.115 -8.140 -8.079 1.00 98.56 86 GLY A O 1
ATOM 685 N N . LEU A 1 87 ? 9.409 -7.155 -6.993 1.00 98.81 87 LEU A N 1
ATOM 686 C CA . LEU A 1 87 ? 8.437 -7.409 -8.054 1.00 98.81 87 LEU A CA 1
ATOM 687 C C . LEU A 1 87 ? 8.697 -6.470 -9.245 1.00 98.81 87 LEU A C 1
ATOM 689 O O . LEU A 1 87 ? 9.162 -5.343 -9.027 1.00 98.81 87 LEU A O 1
ATOM 693 N N . PRO A 1 88 ? 8.373 -6.902 -10.479 1.00 98.50 88 PRO A N 1
ATOM 694 C CA . PRO A 1 88 ? 8.454 -6.053 -11.661 1.00 98.50 88 PRO A CA 1
ATOM 695 C C . PRO A 1 88 ? 7.755 -4.709 -11.458 1.00 98.50 88 PRO A C 1
ATOM 697 O O . PRO A 1 88 ? 6.696 -4.644 -10.835 1.00 98.50 88 PRO A O 1
ATOM 700 N N . SER A 1 89 ? 8.360 -3.650 -11.989 1.00 98.69 89 SER A N 1
ATOM 701 C CA . SER A 1 89 ? 7.733 -2.339 -12.086 1.00 98.69 89 SER A CA 1
ATOM 702 C C . SER A 1 89 ? 8.203 -1.635 -13.351 1.00 98.69 89 SER A C 1
ATOM 704 O O . SER A 1 89 ? 9.388 -1.671 -13.685 1.00 98.69 89 SER A O 1
ATOM 706 N N . SER A 1 90 ? 7.274 -0.980 -14.033 1.00 98.50 90 SER A N 1
ATOM 707 C CA . SER A 1 90 ? 7.505 -0.125 -15.196 1.00 98.50 90 SER A CA 1
ATOM 708 C C . SER A 1 90 ? 6.590 1.102 -15.100 1.00 98.50 90 SER A C 1
ATOM 710 O O . SER A 1 90 ? 6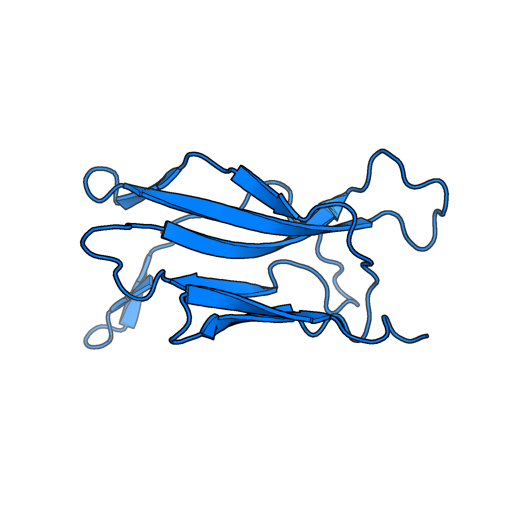.024 1.381 -14.040 1.00 98.50 90 SER A O 1
ATOM 712 N N . LYS A 1 91 ? 6.464 1.870 -16.183 1.00 98.50 91 LYS A N 1
ATOM 713 C CA . LYS A 1 91 ? 5.512 2.984 -16.260 1.00 98.50 91 LYS A CA 1
ATOM 714 C C . LYS A 1 91 ? 4.114 2.553 -16.707 1.00 98.50 91 LYS A C 1
ATOM 716 O O . LYS A 1 91 ? 3.170 3.273 -16.417 1.00 98.50 91 LYS A O 1
ATOM 721 N N . ASP A 1 92 ? 3.959 1.371 -17.302 1.00 98.62 92 ASP A N 1
ATOM 722 C CA . ASP A 1 92 ? 2.719 0.952 -17.962 1.00 98.62 92 ASP A CA 1
ATOM 723 C C . ASP A 1 92 ? 2.166 -0.351 -17.383 1.00 98.62 92 ASP A C 1
ATOM 725 O O . ASP A 1 92 ? 2.895 -1.199 -16.871 1.00 98.62 92 ASP A O 1
ATOM 729 N N . HIS A 1 93 ? 0.845 -0.499 -17.437 1.00 98.50 93 HIS A N 1
ATOM 730 C CA . HIS A 1 93 ? 0.086 -1.691 -17.058 1.00 98.50 93 HIS A CA 1
ATOM 731 C C . HIS A 1 93 ? 0.432 -2.238 -15.663 1.00 98.50 93 HIS A C 1
ATOM 733 O O . HIS A 1 93 ? 0.402 -3.443 -15.417 1.00 98.50 93 HIS A O 1
ATOM 739 N N . GLN A 1 94 ? 0.710 -1.358 -14.697 1.00 98.75 94 GLN A N 1
ATOM 740 C CA . GLN A 1 94 ? 1.114 -1.770 -13.344 1.00 98.75 94 GLN A CA 1
ATOM 741 C C . GLN A 1 94 ? 0.023 -2.573 -12.610 1.00 98.75 94 GLN A C 1
ATOM 743 O O . GLN A 1 94 ? 0.326 -3.436 -11.783 1.00 98.75 94 GLN A O 1
ATOM 748 N N . SER A 1 95 ? -1.249 -2.352 -12.964 1.00 98.69 95 SER A N 1
ATOM 749 C CA . SER A 1 95 ? -2.424 -2.964 -12.333 1.00 98.69 95 SER A CA 1
ATOM 750 C C . SER A 1 95 ? -2.502 -2.642 -10.835 1.00 98.69 95 SER A C 1
ATOM 752 O O . SER A 1 95 ? -2.949 -1.565 -10.454 1.00 98.69 95 SER A O 1
ATOM 754 N N . GLY A 1 96 ? -2.069 -3.554 -9.967 1.00 98.62 96 GLY A N 1
ATOM 755 C CA . GLY A 1 96 ? -1.865 -3.275 -8.553 1.00 98.62 96 GLY A CA 1
ATOM 756 C C . GLY A 1 96 ? -3.084 -3.401 -7.646 1.00 98.62 96 GLY A C 1
ATOM 757 O O . GLY A 1 96 ? -3.011 -2.995 -6.488 1.00 98.62 96 GLY A O 1
ATOM 758 N N . ARG A 1 97 ? -4.204 -3.984 -8.097 1.00 98.88 97 ARG A N 1
ATOM 759 C CA . ARG A 1 97 ? -5.314 -4.281 -7.183 1.00 98.88 97 ARG A CA 1
ATOM 760 C C . ARG A 1 97 ? -4.854 -5.289 -6.131 1.00 98.88 97 ARG A C 1
ATOM 762 O O . ARG A 1 97 ? -4.316 -6.340 -6.468 1.00 98.88 97 ARG A O 1
ATOM 769 N N . LEU A 1 98 ? -5.101 -4.963 -4.865 1.00 98.88 98 LEU A N 1
ATOM 770 C CA . LEU A 1 98 ? -4.786 -5.798 -3.711 1.00 98.88 98 LEU A CA 1
ATOM 771 C C . LEU A 1 98 ? -6.058 -6.014 -2.897 1.00 98.88 98 LEU A C 1
ATOM 773 O O . LEU A 1 98 ? -6.721 -5.046 -2.527 1.00 98.88 98 LEU A O 1
ATOM 777 N N . VAL A 1 99 ? -6.389 -7.272 -2.614 1.00 98.88 99 VAL A N 1
ATOM 778 C CA . VAL A 1 99 ? -7.489 -7.650 -1.717 1.00 98.88 99 VAL A CA 1
ATOM 779 C C . VAL A 1 99 ? -7.063 -8.783 -0.789 1.00 98.88 99 VAL A C 1
ATOM 781 O O . VAL A 1 99 ? -6.146 -9.542 -1.103 1.00 98.88 99 VAL A O 1
ATOM 784 N N . ILE A 1 100 ? -7.741 -8.899 0.353 1.00 98.88 100 ILE A N 1
ATOM 785 C CA . ILE A 1 100 ? -7.614 -10.049 1.251 1.00 98.88 100 ILE A CA 1
ATOM 786 C C . ILE A 1 100 ? -8.838 -10.940 1.048 1.00 98.88 100 ILE A C 1
ATOM 788 O O . ILE A 1 100 ? -9.968 -10.479 1.214 1.00 98.88 100 ILE A O 1
ATOM 792 N N . GLY A 1 101 ? -8.613 -12.191 0.651 1.00 98.44 101 GLY A N 1
ATOM 793 C CA . GLY A 1 101 ? -9.673 -13.172 0.440 1.00 98.44 101 GLY A CA 1
ATOM 794 C C . GLY A 1 101 ? -10.263 -13.710 1.752 1.00 98.44 101 GLY A C 1
ATOM 795 O O . GLY A 1 101 ? -9.680 -13.528 2.826 1.00 98.44 101 GLY A O 1
ATOM 796 N N . PRO A 1 102 ? -11.411 -14.411 1.692 1.00 98.31 102 PRO A N 1
ATOM 797 C CA . PRO A 1 102 ? -12.018 -15.046 2.868 1.00 98.31 102 PRO A CA 1
ATOM 798 C C . PRO A 1 102 ? -11.120 -16.135 3.488 1.00 98.31 102 PRO A C 1
ATOM 800 O O . PRO A 1 102 ? -11.205 -16.405 4.682 1.00 98.31 102 PRO A O 1
ATOM 803 N N . ASP A 1 103 ? -10.208 -16.699 2.697 1.00 98.62 103 ASP A N 1
ATOM 804 C CA . ASP A 1 103 ? -9.148 -17.640 3.080 1.00 98.62 103 ASP A CA 1
ATOM 805 C C . ASP A 1 103 ? -7.932 -16.979 3.769 1.00 98.62 103 ASP A C 1
ATOM 807 O O . ASP A 1 103 ? -6.916 -17.637 4.018 1.00 98.62 103 ASP A O 1
ATOM 811 N N . GLN A 1 104 ? -8.026 -15.678 4.073 1.00 98.19 104 GLN A N 1
ATOM 812 C CA . GLN A 1 104 ? -6.975 -14.859 4.683 1.00 98.19 104 GLN A CA 1
ATOM 813 C C . GLN A 1 104 ? -5.696 -14.763 3.833 1.00 98.19 104 GLN A C 1
ATOM 815 O O . GLN A 1 104 ? -4.598 -14.589 4.370 1.00 98.19 104 GLN A O 1
ATOM 820 N N . LYS A 1 105 ? -5.804 -14.885 2.503 1.00 98.81 105 LYS A N 1
ATOM 821 C CA . LYS A 1 105 ? -4.676 -14.714 1.572 1.00 98.81 105 LYS A CA 1
ATOM 822 C C . LYS A 1 105 ? -4.723 -13.361 0.872 1.00 98.81 105 LYS A C 1
ATOM 824 O O . LYS A 1 105 ? -5.791 -12.794 0.655 1.00 98.81 105 LYS A O 1
ATOM 829 N N . ILE A 1 106 ? -3.545 -12.849 0.513 1.00 98.88 106 ILE A N 1
ATOM 830 C CA . ILE A 1 106 ? -3.411 -11.669 -0.347 1.00 98.88 106 ILE A CA 1
ATOM 831 C C . ILE A 1 106 ? -3.592 -12.121 -1.795 1.00 98.88 106 ILE A C 1
ATOM 833 O O . ILE A 1 106 ? -2.839 -12.966 -2.273 1.00 98.88 106 ILE A O 1
ATOM 837 N N . TYR A 1 107 ? -4.545 -11.511 -2.493 1.00 98.88 107 TYR A N 1
ATOM 838 C CA . TYR A 1 107 ? -4.691 -11.614 -3.941 1.00 98.88 107 TYR A CA 1
ATOM 839 C C . TYR A 1 107 ? -4.234 -10.296 -4.556 1.00 98.88 107 TYR A C 1
ATOM 841 O O . TYR A 1 107 ? -4.721 -9.225 -4.176 1.00 98.88 107 TYR A O 1
ATOM 849 N N . TYR A 1 108 ? -3.277 -10.377 -5.478 1.00 98.94 108 TYR A N 1
ATOM 850 C CA . TYR A 1 108 ? -2.636 -9.217 -6.081 1.00 98.94 108 TYR A CA 1
ATOM 851 C C . TYR A 1 108 ? -2.565 -9.357 -7.598 1.00 98.94 108 TYR A C 1
ATOM 853 O O . TYR A 1 108 ? -2.060 -10.359 -8.102 1.00 98.94 108 TYR A O 1
ATOM 861 N N . THR A 1 109 ? -3.043 -8.349 -8.326 1.00 98.88 109 THR A N 1
ATOM 862 C CA . THR A 1 109 ? -2.859 -8.272 -9.780 1.00 98.88 109 THR A CA 1
ATOM 863 C C . THR A 1 109 ? -1.577 -7.506 -10.088 1.00 98.88 109 THR A C 1
ATOM 865 O O . THR A 1 109 ? -1.460 -6.341 -9.708 1.00 98.88 109 THR A O 1
ATOM 868 N N . ILE A 1 110 ? -0.658 -8.121 -10.823 1.00 98.81 110 ILE A N 1
ATOM 869 C CA . ILE A 1 110 ? 0.509 -7.466 -11.415 1.00 98.81 110 ILE A CA 1
ATOM 870 C C . ILE A 1 110 ? 0.397 -7.623 -12.929 1.00 98.81 110 ILE A C 1
ATOM 872 O O . ILE A 1 110 ? 0.209 -8.741 -13.405 1.00 98.81 110 ILE A O 1
ATOM 876 N N . GLY A 1 111 ? 0.388 -6.513 -13.667 1.00 98.56 111 GLY A N 1
ATOM 877 C CA . GLY A 1 111 ? 0.180 -6.580 -15.115 1.00 98.56 111 GLY A CA 1
ATOM 878 C C . GLY A 1 111 ? 1.439 -6.971 -15.884 1.00 98.56 111 GLY A C 1
ATOM 879 O O . GLY A 1 111 ? 2.468 -7.310 -15.299 1.00 98.56 111 GLY A O 1
ATOM 880 N N . ASP A 1 112 ? 1.353 -6.902 -17.206 1.00 98.31 112 ASP A N 1
ATOM 881 C CA . ASP A 1 112 ? 2.407 -7.308 -18.146 1.00 98.31 112 ASP A CA 1
ATOM 882 C C . ASP A 1 112 ? 3.580 -6.313 -18.249 1.00 98.31 112 ASP A C 1
ATOM 884 O O . ASP A 1 112 ? 4.607 -6.617 -18.841 1.00 98.31 112 ASP A O 1
ATOM 888 N N . GLN A 1 113 ? 3.468 -5.146 -17.602 1.00 98.31 113 GLN A N 1
ATOM 889 C CA . GLN A 1 113 ? 4.473 -4.077 -17.604 1.00 98.31 113 GLN A CA 1
ATOM 890 C C . GLN A 1 113 ? 4.615 -3.342 -18.950 1.00 98.31 113 GLN A C 1
ATOM 892 O O . GLN A 1 113 ? 5.615 -2.641 -19.144 1.00 98.31 113 GLN A O 1
ATOM 897 N N . GLY A 1 114 ? 3.633 -3.480 -19.850 1.00 94.19 114 GLY A N 1
ATOM 898 C CA . GLY A 1 114 ? 3.679 -2.942 -21.212 1.00 94.19 114 GLY A CA 1
ATOM 899 C C . GLY A 1 114 ? 4.603 -3.738 -22.139 1.00 94.19 114 GLY A C 1
ATOM 900 O O . GLY A 1 114 ? 5.185 -3.159 -23.059 1.00 94.19 114 GLY A O 1
ATOM 901 N N . ARG A 1 115 ? 4.809 -5.031 -21.855 1.00 84.00 115 ARG A N 1
ATOM 902 C CA . ARG A 1 115 ? 5.734 -5.920 -22.572 1.00 84.00 115 ARG A CA 1
ATOM 903 C C . ARG A 1 115 ? 5.179 -7.328 -22.742 1.00 84.00 115 ARG A C 1
ATOM 905 O O . ARG A 1 115 ? 4.373 -7.757 -21.892 1.00 84.00 115 ARG A O 1
#

Foldseek 3Di:
DADPPPRDDDDLDDDPQFDDDPLFPFGKAEWDAQPPCVVPVKIWTKHKHADPPDPDPQFRIKIWTWMWGADPVSSHTDDIDTPDIRHGDHRPPQNFYWDQDPVRDIDTDGGPRVD

Organism: Acinetobacter baumannii (NCBI:txid470)

InterPro domains:
  IPR011041 Soluble quinoprotein glucose/sorbosone dehydrogenase, beta-propeller domain superfamily [SSF50952] (1-114)
  IPR011042 Six-bladed beta-propeller, TolB-like [G3DSA:2.120.10.30] (1-115)
  IPR012938 Glucose/Sorbosone dehydrogenase [PF07995] (7-114)

Secondary structure (DSSP, 8-state):
-B-TTT--B------TT----TTSS-SEEEEEE-TTTTTS-EEEEEEEEE-TT---SS--EEEEEEEEEEETTTTEEEEEEEEEEEE---SS--EEEEEE-TTS-EEEEE--TT-

Radius of gyration: 15.33 Å; chains: 1; bounding box: 42×35×42 Å

Sequence (115 aa):
RVNPESGSAKTVFQVPEIVSDADGQNGLLGFAFHPDFKHNPYIYISGTFKNPKSTDKELPNQTIIRRYTYNKTTDTFEKPIDLIAGLPSSKDHQSGRLVIGPDQKIYYTIGDQGR

pLDDT: mean 98.34, std 1.51, range [84.0, 98.94]